Protein AF-A0A2M7BYS9-F1 (afdb_monomer_lite)

pLDDT: mean 82.0, std 17.69, range [40.38, 96.56]

Sequence (118 aa):
MNKEKILEKIKKIYELLKSVLIDLEYIPEKKVGKKQKVIKSRKWKKRGIMDKLNNLIKGGFFNQPKTIVNLKNRLHKSGLIVKSTDLSAPLLKLIKKEILNRDKKIINKKEVWIYKKK

Structure (mmCIF, N/CA/C/O backbone):
data_AF-A0A2M7BYS9-F1
#
_entry.id   AF-A0A2M7BYS9-F1
#
loop_
_atom_site.group_PDB
_atom_site.id
_atom_site.type_symbol
_atom_site.label_atom_id
_atom_site.label_alt_id
_atom_site.label_comp_id
_atom_site.label_asym_id
_atom_site.label_entity_id
_atom_site.label_seq_id
_atom_site.pdbx_PDB_ins_code
_atom_site.Cartn_x
_atom_site.Cartn_y
_atom_site.Cartn_z
_atom_site.occupancy
_atom_site.B_iso_or_equiv
_atom_site.auth_seq_id
_atom_site.auth_comp_id
_atom_site.auth_asym_id
_atom_site.auth_atom_id
_atom_site.pdbx_PDB_model_num
ATOM 1 N N . MET A 1 1 ? 8.072 -29.007 34.364 1.00 61.25 1 MET A N 1
ATOM 2 C CA . MET A 1 1 ? 8.613 -27.783 33.723 1.00 61.25 1 MET A CA 1
ATOM 3 C C . MET A 1 1 ? 7.769 -26.601 34.180 1.00 61.25 1 MET A C 1
ATOM 5 O O . MET A 1 1 ? 6.567 -26.628 33.966 1.00 61.25 1 MET A O 1
ATOM 9 N N . ASN A 1 2 ? 8.360 -25.643 34.900 1.00 81.25 2 ASN A N 1
ATOM 10 C CA . ASN A 1 2 ? 7.602 -24.636 35.649 1.00 81.25 2 ASN A CA 1
ATOM 11 C C . ASN A 1 2 ? 6.944 -23.615 34.701 1.00 81.25 2 ASN A C 1
ATOM 13 O O . ASN A 1 2 ? 7.624 -23.073 33.827 1.00 81.25 2 ASN A O 1
ATOM 17 N N . LYS A 1 3 ? 5.639 -23.363 34.856 1.00 83.88 3 LYS A N 1
ATOM 18 C CA . LYS A 1 3 ? 4.830 -22.505 33.963 1.00 83.88 3 LYS A CA 1
ATOM 19 C C . LYS A 1 3 ? 5.422 -21.098 33.808 1.00 83.88 3 LYS A C 1
ATOM 21 O O . LYS A 1 3 ? 5.411 -20.535 32.717 1.00 83.88 3 LYS A O 1
ATOM 26 N N . GLU A 1 4 ? 6.026 -20.584 34.871 1.00 88.19 4 GLU A N 1
ATOM 27 C CA . GLU A 1 4 ? 6.716 -19.290 34.900 1.00 88.19 4 GLU A CA 1
ATOM 28 C C . GLU A 1 4 ? 7.925 -19.250 33.958 1.00 88.19 4 GLU A C 1
ATOM 30 O O . GLU A 1 4 ? 8.052 -18.332 33.151 1.00 88.19 4 GLU A O 1
ATOM 35 N N . LYS A 1 5 ? 8.748 -20.309 33.949 1.00 88.38 5 LYS A N 1
ATOM 36 C CA . LYS A 1 5 ? 9.903 -20.425 33.042 1.00 88.38 5 LYS A CA 1
ATOM 37 C C . LYS A 1 5 ? 9.480 -20.486 31.573 1.00 88.38 5 LYS A C 1
ATOM 39 O O . LYS A 1 5 ? 10.213 -20.034 30.697 1.00 88.38 5 LYS A O 1
ATOM 44 N N . ILE A 1 6 ? 8.310 -21.061 31.287 1.00 89.75 6 ILE A N 1
ATOM 45 C CA . ILE A 1 6 ? 7.742 -21.090 29.931 1.00 89.75 6 ILE A CA 1
ATOM 46 C C . ILE A 1 6 ? 7.295 -19.681 29.527 1.00 89.75 6 ILE A C 1
ATOM 48 O O . ILE A 1 6 ? 7.614 -19.230 28.428 1.00 89.75 6 ILE A O 1
ATOM 52 N N . LEU A 1 7 ? 6.620 -18.965 30.429 1.00 89.88 7 LEU A N 1
ATOM 53 C CA . LEU A 1 7 ? 6.165 -17.594 30.194 1.00 89.88 7 LEU A CA 1
ATOM 54 C C . LEU A 1 7 ? 7.337 -16.646 29.903 1.00 89.88 7 LEU A C 1
ATOM 56 O O . LEU A 1 7 ? 7.262 -15.795 29.019 1.00 89.88 7 LEU A O 1
ATOM 60 N N . GLU A 1 8 ? 8.440 -16.826 30.619 1.00 93.62 8 GLU A N 1
ATOM 61 C CA . GLU A 1 8 ? 9.652 -16.029 30.463 1.00 93.62 8 GLU A CA 1
ATOM 62 C C . GLU A 1 8 ? 10.351 -16.283 29.123 1.00 93.62 8 GLU A C 1
ATOM 64 O O . GLU A 1 8 ? 10.755 -15.343 28.435 1.00 93.62 8 GLU A O 1
ATOM 69 N N . LYS A 1 9 ? 10.389 -17.545 28.676 1.00 92.81 9 LYS A N 1
ATOM 70 C CA . LYS A 1 9 ? 10.848 -17.892 27.324 1.00 92.81 9 LYS A CA 1
ATOM 71 C C . LYS A 1 9 ? 9.966 -17.263 26.244 1.00 92.81 9 LYS A C 1
ATOM 73 O O . LYS A 1 9 ? 10.500 -16.728 25.278 1.00 92.81 9 LYS A O 1
ATOM 78 N N . ILE A 1 10 ? 8.642 -17.272 26.418 1.00 91.88 10 ILE A N 1
ATOM 79 C CA . ILE A 1 10 ? 7.701 -16.655 25.467 1.00 91.88 10 ILE A CA 1
ATOM 80 C C . ILE A 1 10 ? 7.931 -15.141 25.373 1.00 91.88 10 ILE A C 1
ATOM 82 O O . ILE A 1 10 ? 8.014 -14.608 24.268 1.00 91.88 10 ILE A O 1
ATOM 86 N N . LYS A 1 11 ? 8.107 -14.451 26.508 1.00 93.75 11 LYS A N 1
ATOM 87 C CA . LYS A 1 11 ? 8.441 -13.015 26.524 1.00 93.75 11 LYS A CA 1
ATOM 88 C C . LYS A 1 11 ? 9.749 -12.734 25.786 1.00 93.75 11 LYS A C 1
ATOM 90 O O . LYS A 1 11 ? 9.813 -11.817 24.973 1.00 93.75 11 LYS A O 1
ATOM 95 N N . LYS A 1 12 ? 10.771 -13.561 26.013 1.00 93.69 12 LYS A N 1
ATOM 96 C CA . LYS A 1 12 ? 12.073 -13.419 25.352 1.00 93.69 12 LYS A CA 1
ATOM 97 C C . LYS A 1 12 ? 11.978 -13.622 23.835 1.00 93.69 12 LYS A C 1
ATOM 99 O O . LYS A 1 12 ? 12.582 -12.867 23.082 1.00 93.69 12 LYS A O 1
ATOM 104 N N . ILE A 1 13 ? 11.178 -14.591 23.385 1.00 90.94 13 ILE A N 1
ATOM 105 C CA . ILE A 1 13 ? 10.895 -14.818 21.958 1.00 90.94 13 ILE A CA 1
ATOM 106 C C . ILE A 1 13 ? 10.165 -13.615 21.347 1.00 90.94 13 ILE A C 1
ATOM 108 O O . ILE A 1 13 ? 10.498 -13.200 20.240 1.00 90.94 13 ILE A O 1
ATOM 112 N N . TYR A 1 14 ? 9.203 -13.032 22.064 1.00 92.06 14 TYR A N 1
ATOM 113 C CA . TYR A 1 14 ? 8.467 -11.862 21.586 1.00 92.06 14 TYR A CA 1
ATOM 114 C C . TYR A 1 14 ? 9.381 -10.647 21.367 1.00 92.06 14 TYR A C 1
ATOM 116 O O . TYR A 1 14 ? 9.307 -10.009 20.317 1.00 92.06 14 TYR A O 1
ATOM 124 N N . GLU A 1 15 ? 10.285 -10.362 22.308 1.00 91.38 15 GLU A N 1
ATOM 125 C CA . GLU A 1 15 ? 11.249 -9.262 22.162 1.00 91.38 15 GLU A CA 1
ATOM 126 C C . GLU A 1 15 ? 12.235 -9.500 21.006 1.00 91.38 15 GLU A C 1
ATOM 128 O O . GLU A 1 15 ? 12.512 -8.577 20.240 1.00 91.38 15 GLU A O 1
ATOM 133 N N . LEU A 1 16 ? 12.687 -10.744 20.804 1.00 86.12 16 LEU A N 1
ATOM 134 C CA . LEU A 1 16 ? 13.536 -11.108 19.660 1.00 86.12 16 LEU A CA 1
ATOM 135 C C . LEU A 1 16 ? 12.821 -10.917 18.316 1.00 86.12 16 LEU A C 1
ATOM 137 O O . LEU A 1 16 ? 13.401 -10.407 17.361 1.00 86.12 16 LEU A O 1
ATOM 141 N N . LEU A 1 17 ? 11.546 -11.298 18.223 1.00 81.75 17 LEU A N 1
ATOM 142 C CA . LEU A 1 17 ? 10.768 -11.083 17.001 1.00 81.75 17 LEU A CA 1
ATOM 143 C C . LEU A 1 17 ? 10.577 -9.592 16.715 1.00 81.75 17 LEU A C 1
ATOM 145 O O . LEU A 1 17 ? 10.630 -9.178 15.558 1.00 81.75 17 LEU A O 1
ATOM 149 N N . LYS A 1 18 ? 10.391 -8.781 17.760 1.00 82.38 18 LYS A N 1
ATOM 150 C CA . LYS A 1 18 ? 10.226 -7.331 17.651 1.00 82.38 18 LYS A CA 1
ATOM 151 C C . LYS A 1 18 ? 11.496 -6.643 17.147 1.00 82.38 18 LYS A C 1
ATOM 153 O O . LYS A 1 18 ? 11.382 -5.766 16.295 1.00 82.38 18 LYS A O 1
ATOM 158 N N . SER A 1 19 ? 12.681 -7.050 17.611 1.00 76.38 19 SER A N 1
ATOM 159 C CA . SER A 1 19 ? 13.951 -6.489 17.131 1.00 76.38 19 SER A CA 1
ATOM 160 C C . SER A 1 19 ? 14.210 -6.834 15.662 1.00 76.38 19 SER A C 1
ATOM 162 O O . SER A 1 19 ? 14.486 -5.943 14.869 1.00 76.38 19 SER A O 1
ATOM 164 N N . VAL A 1 20 ? 13.994 -8.091 15.258 1.00 80.50 20 VAL A N 1
ATOM 165 C CA . VAL A 1 20 ? 14.163 -8.518 13.856 1.00 80.50 20 VAL A CA 1
ATOM 166 C C . VAL A 1 20 ? 13.196 -7.783 12.924 1.00 80.50 20 VAL A C 1
ATOM 168 O O . VAL A 1 20 ? 13.547 -7.441 11.796 1.00 80.50 20 VAL A O 1
ATOM 171 N N . LEU A 1 21 ? 11.972 -7.503 13.383 1.00 74.56 21 LEU A N 1
ATOM 172 C CA . LEU A 1 21 ? 11.008 -6.730 12.601 1.00 74.56 21 LEU A CA 1
ATOM 173 C C . LEU A 1 21 ? 11.479 -5.288 12.370 1.00 74.56 21 LEU A C 1
ATOM 175 O O . LEU A 1 21 ? 11.282 -4.761 11.278 1.00 74.56 21 LEU A O 1
ATOM 179 N N . ILE A 1 22 ? 12.118 -4.680 13.375 1.00 68.81 22 ILE A N 1
ATOM 180 C CA . ILE A 1 22 ? 12.714 -3.341 13.284 1.00 68.81 22 ILE A CA 1
ATOM 181 C C . ILE A 1 22 ? 13.891 -3.349 12.307 1.00 68.81 22 ILE A C 1
ATOM 183 O O . ILE A 1 22 ? 13.961 -2.467 11.457 1.00 68.81 22 ILE A O 1
ATOM 187 N N . ASP A 1 23 ? 14.754 -4.364 12.355 1.00 70.19 23 ASP A N 1
ATOM 188 C CA . ASP A 1 23 ? 15.886 -4.500 11.428 1.00 70.19 23 ASP A CA 1
ATOM 189 C C . ASP A 1 23 ? 15.419 -4.702 9.976 1.00 70.19 23 ASP A C 1
ATOM 191 O O . ASP A 1 23 ? 16.023 -4.183 9.038 1.00 70.19 23 ASP A O 1
ATOM 195 N N . LEU A 1 24 ? 14.292 -5.397 9.775 1.00 68.56 24 LEU A N 1
ATOM 196 C CA . LEU A 1 24 ? 13.647 -5.541 8.465 1.00 68.56 24 LEU A CA 1
ATOM 197 C C . LEU A 1 24 ? 12.908 -4.270 8.002 1.00 68.56 24 LEU A C 1
ATOM 199 O O . LEU A 1 24 ? 12.745 -4.068 6.795 1.00 68.56 24 LEU A O 1
ATOM 203 N N . GLU A 1 25 ? 12.437 -3.425 8.924 1.00 69.75 25 GLU A N 1
ATOM 204 C CA . GLU A 1 25 ? 11.845 -2.112 8.623 1.00 69.75 25 GLU A CA 1
ATOM 205 C C . GLU A 1 25 ? 12.897 -1.005 8.443 1.00 69.75 25 GLU A C 1
ATOM 207 O O . GLU A 1 25 ? 12.619 0.003 7.784 1.00 69.75 25 GLU A O 1
ATOM 212 N N . TYR A 1 26 ? 14.110 -1.189 8.966 1.00 42.59 26 TYR A N 1
ATOM 213 C CA . TYR A 1 26 ? 15.197 -0.225 8.874 1.00 42.59 26 TYR A CA 1
ATOM 214 C C . TYR A 1 26 ? 15.877 -0.277 7.499 1.00 42.59 26 TYR A C 1
ATOM 216 O O . TYR A 1 26 ? 16.825 -1.017 7.247 1.00 42.59 26 TYR A O 1
ATOM 224 N N . ILE A 1 27 ? 15.399 0.567 6.585 1.00 50.31 27 ILE A N 1
ATOM 225 C CA . ILE A 1 27 ? 16.071 0.865 5.316 1.00 50.31 27 ILE A CA 1
ATOM 226 C C . ILE A 1 27 ? 16.736 2.240 5.469 1.00 50.31 27 ILE A C 1
ATOM 228 O O . ILE A 1 27 ? 16.021 3.247 5.431 1.00 50.31 27 ILE A O 1
ATOM 232 N N . PRO A 1 28 ? 18.069 2.341 5.633 1.00 42.44 28 PRO A N 1
ATOM 233 C CA . PRO A 1 28 ? 18.727 3.639 5.704 1.00 42.44 28 PRO A CA 1
ATOM 234 C C . PRO A 1 28 ? 18.556 4.375 4.368 1.00 42.44 28 PRO A C 1
ATOM 236 O O . PRO A 1 28 ? 18.977 3.902 3.308 1.00 42.44 28 PRO A O 1
ATOM 239 N N . GLU A 1 29 ? 17.918 5.547 4.401 1.00 45.16 29 GLU A N 1
ATOM 240 C CA . GLU A 1 29 ? 17.779 6.410 3.230 1.00 45.16 29 GLU A CA 1
ATOM 241 C C . GLU A 1 29 ? 19.159 6.946 2.814 1.00 45.16 29 GLU A C 1
ATOM 243 O O . GLU A 1 29 ? 19.644 7.951 3.336 1.00 45.16 29 GLU A O 1
ATOM 248 N N . LYS A 1 30 ? 19.803 6.302 1.832 1.00 43.59 30 LYS A N 1
ATOM 249 C CA . LYS A 1 30 ? 20.972 6.883 1.159 1.00 43.59 30 LYS A CA 1
ATOM 250 C C . LYS A 1 30 ? 20.538 8.122 0.372 1.00 43.59 30 LYS A C 1
ATOM 252 O O . LYS A 1 30 ? 19.997 8.027 -0.731 1.00 43.5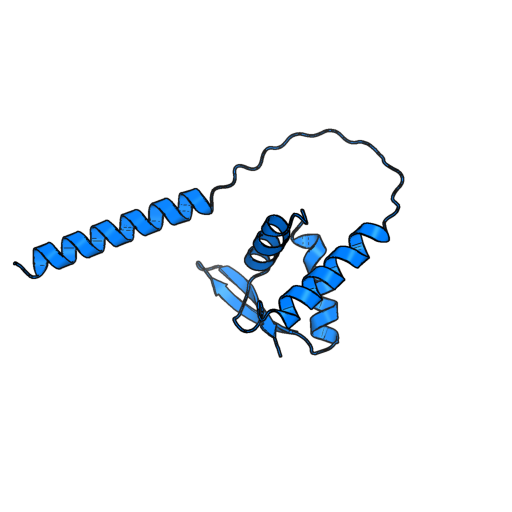9 30 LYS A O 1
ATOM 257 N N . LYS A 1 31 ? 20.815 9.304 0.926 1.00 49.06 31 LYS A N 1
ATOM 258 C CA . LYS A 1 31 ? 20.821 10.565 0.179 1.00 49.06 31 LYS A CA 1
ATOM 259 C C . LYS A 1 31 ? 22.066 10.600 -0.705 1.00 49.06 31 LYS A C 1
ATOM 261 O O . LYS A 1 31 ? 23.160 10.846 -0.216 1.00 49.06 31 LYS A O 1
ATOM 266 N N . VAL A 1 32 ? 21.895 10.406 -2.010 1.00 40.38 32 VAL A N 1
ATOM 267 C CA . VAL A 1 32 ? 22.905 10.806 -2.998 1.00 40.38 32 VAL A CA 1
ATOM 268 C C . VAL A 1 32 ? 22.213 11.637 -4.067 1.00 40.38 32 VAL A C 1
ATOM 270 O O . VAL A 1 32 ? 21.362 11.159 -4.817 1.00 40.38 32 VAL A O 1
ATOM 273 N N . GLY A 1 33 ? 22.531 12.928 -4.076 1.00 44.28 33 GLY A N 1
ATOM 274 C CA . GLY A 1 33 ? 22.088 13.851 -5.105 1.00 44.28 33 GLY A CA 1
ATOM 275 C C . GLY A 1 33 ? 22.919 13.708 -6.377 1.00 44.28 33 GLY A C 1
ATOM 276 O O . GLY A 1 33 ? 24.117 13.462 -6.314 1.00 44.28 33 GLY A O 1
ATOM 277 N N . LYS A 1 34 ? 22.271 13.929 -7.524 1.00 40.81 34 LYS A N 1
ATOM 278 C CA . LYS A 1 34 ? 22.718 14.840 -8.593 1.00 40.81 34 LYS A CA 1
ATOM 279 C C . LYS A 1 34 ? 21.567 15.019 -9.591 1.00 40.81 34 LYS A C 1
ATOM 281 O O . LYS A 1 34 ? 20.923 14.062 -10.014 1.00 40.81 34 LYS A O 1
ATOM 286 N N . LYS A 1 35 ? 21.251 16.279 -9.902 1.00 50.69 35 LYS A N 1
ATOM 287 C CA . LYS A 1 35 ? 20.232 16.675 -10.883 1.00 50.69 35 LYS A CA 1
ATOM 288 C C . LYS A 1 35 ? 20.756 16.354 -12.285 1.00 50.69 35 LYS A C 1
ATOM 290 O O . LYS A 1 35 ? 21.733 16.956 -12.708 1.00 50.69 35 LYS A O 1
ATOM 295 N N . GLN A 1 36 ? 20.055 15.503 -13.027 1.00 50.09 36 GLN A N 1
ATOM 296 C CA . GLN A 1 36 ? 20.132 15.479 -14.488 1.00 50.09 36 GLN A CA 1
ATOM 297 C C . GLN A 1 36 ? 18.732 15.735 -15.049 1.00 50.09 36 GLN A C 1
ATOM 299 O O . GLN A 1 36 ? 17.777 14.998 -14.784 1.00 50.09 36 GLN A O 1
ATOM 304 N N . LYS A 1 37 ? 18.590 16.849 -15.777 1.00 50.62 37 LYS A N 1
ATOM 305 C CA . LYS A 1 37 ? 17.392 17.175 -16.557 1.00 50.62 37 LYS A CA 1
ATOM 306 C C . LYS A 1 37 ? 17.348 16.223 -17.755 1.00 50.62 37 LYS A C 1
ATOM 308 O O . LYS A 1 37 ? 17.924 16.517 -18.790 1.00 50.62 37 LYS A O 1
ATOM 313 N N . VAL A 1 38 ? 16.647 15.100 -17.615 1.00 48.09 38 VAL A N 1
ATOM 314 C CA . VAL A 1 38 ? 16.282 14.253 -18.758 1.00 48.09 38 VAL A CA 1
ATOM 315 C C . VAL A 1 38 ? 14.868 14.618 -19.202 1.00 48.09 38 VAL A C 1
ATOM 317 O O . VAL A 1 38 ? 13.925 14.630 -18.400 1.00 48.09 38 VAL A O 1
ATOM 320 N N . ILE A 1 39 ? 14.750 14.967 -20.480 1.00 50.47 39 ILE A N 1
ATOM 321 C CA . ILE A 1 39 ? 13.522 15.339 -21.184 1.00 50.47 39 ILE A CA 1
ATOM 322 C C . ILE A 1 39 ? 12.509 14.197 -21.018 1.00 50.47 39 ILE A C 1
ATOM 324 O O . ILE A 1 39 ? 12.753 13.046 -21.372 1.00 50.47 39 ILE A O 1
ATOM 328 N N . LYS A 1 40 ? 11.392 14.488 -20.344 1.00 46.78 40 LYS A N 1
ATOM 329 C CA . LYS A 1 40 ? 10.514 13.463 -19.768 1.00 46.78 40 LYS A CA 1
ATOM 330 C C . LYS A 1 40 ? 9.542 12.896 -20.802 1.00 46.78 40 LYS A C 1
ATOM 332 O O . LYS A 1 40 ? 8.475 13.472 -21.013 1.00 46.78 40 LYS A O 1
ATOM 337 N N . SER A 1 41 ? 9.774 11.661 -21.241 1.00 44.16 41 SER A N 1
ATOM 338 C CA . SER A 1 41 ? 8.708 10.747 -21.680 1.00 44.16 41 SER A CA 1
ATOM 339 C C . SER A 1 41 ? 7.853 10.311 -20.469 1.00 44.16 41 SER A C 1
ATOM 341 O O . SER A 1 41 ? 7.804 9.162 -20.037 1.00 44.16 41 SER A O 1
ATOM 343 N N . ARG A 1 42 ? 7.139 11.270 -19.864 1.00 51.66 42 ARG A N 1
ATOM 344 C CA . ARG A 1 42 ? 6.308 11.106 -18.647 1.00 51.66 42 ARG A CA 1
ATOM 345 C C . ARG A 1 42 ? 5.221 10.025 -18.767 1.00 51.66 42 ARG A C 1
ATOM 347 O O . ARG A 1 42 ? 4.645 9.643 -17.749 1.00 51.66 42 ARG A O 1
ATOM 354 N N . LYS A 1 43 ? 4.903 9.569 -19.983 1.00 46.91 43 LYS A N 1
ATOM 355 C CA . LYS A 1 43 ? 3.803 8.635 -20.258 1.00 46.91 43 LYS A CA 1
ATOM 356 C C . LYS A 1 43 ? 4.145 7.176 -19.924 1.00 46.91 43 LYS A C 1
ATOM 358 O O . LYS A 1 43 ? 3.261 6.474 -19.442 1.00 46.91 43 LYS A O 1
ATOM 363 N N . TRP A 1 44 ? 5.399 6.735 -20.074 1.00 42.88 44 TRP A N 1
ATOM 364 C CA . TRP A 1 44 ? 5.737 5.310 -19.915 1.00 42.88 44 TRP A CA 1
ATOM 365 C C . TRP A 1 44 ? 5.687 4.848 -18.451 1.00 42.88 44 TRP A C 1
ATOM 367 O O . TRP A 1 44 ? 5.049 3.846 -18.133 1.00 42.88 44 TRP A O 1
ATOM 377 N N . LYS A 1 45 ? 6.248 5.637 -17.521 1.00 51.94 45 LYS A N 1
ATOM 378 C CA . LYS A 1 45 ? 6.234 5.301 -16.082 1.00 51.94 45 LYS A CA 1
ATOM 379 C C . LYS A 1 45 ? 4.823 5.236 -15.479 1.00 51.94 45 LYS A C 1
ATOM 381 O O . LYS A 1 45 ? 4.601 4.481 -14.539 1.00 51.94 45 LYS A O 1
ATOM 386 N N . LYS A 1 46 ? 3.860 6.007 -16.006 1.00 54.06 46 LYS A N 1
ATOM 387 C CA . LYS A 1 46 ? 2.487 6.056 -15.468 1.00 54.06 46 LYS A CA 1
ATOM 388 C C . LYS A 1 46 ? 1.637 4.840 -15.848 1.00 54.06 46 LYS A C 1
ATOM 390 O O . LYS A 1 46 ? 0.804 4.448 -15.036 1.00 54.06 46 LYS A O 1
ATOM 395 N N . ARG A 1 47 ? 1.844 4.246 -17.032 1.00 60.94 47 ARG A N 1
ATOM 396 C CA . ARG A 1 47 ? 1.144 3.007 -17.427 1.00 60.94 47 ARG A CA 1
ATOM 397 C C . ARG A 1 47 ? 1.545 1.845 -16.511 1.00 60.94 47 ARG A C 1
ATOM 399 O O . ARG A 1 47 ? 0.679 1.233 -15.898 1.00 60.94 47 ARG A O 1
ATOM 406 N N . GLY A 1 48 ? 2.847 1.697 -16.248 1.00 79.94 48 GLY A N 1
ATOM 407 C CA . GLY A 1 48 ? 3.366 0.614 -15.406 1.00 79.94 48 GLY A CA 1
ATOM 408 C C . GLY A 1 48 ? 2.818 0.580 -13.972 1.00 79.94 48 GLY A C 1
ATOM 409 O O . GLY A 1 48 ? 2.590 -0.502 -13.440 1.00 79.94 48 GLY A O 1
ATOM 410 N N . ILE A 1 49 ? 2.557 1.733 -13.341 1.00 88.50 49 ILE A N 1
ATOM 411 C CA . ILE A 1 49 ? 2.004 1.762 -11.972 1.00 88.50 49 ILE A CA 1
ATOM 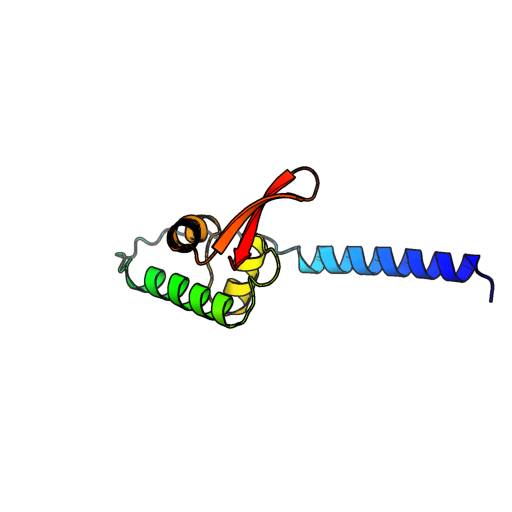412 C C . ILE A 1 49 ? 0.566 1.229 -11.947 1.00 88.50 49 ILE A C 1
ATOM 414 O O . ILE A 1 49 ? 0.225 0.442 -11.066 1.00 88.50 49 ILE A O 1
ATOM 418 N N . MET A 1 50 ? -0.273 1.645 -12.901 1.00 90.62 50 MET A N 1
ATOM 419 C CA . MET A 1 50 ? -1.673 1.217 -12.948 1.00 90.62 50 MET A CA 1
ATOM 420 C C . MET A 1 50 ? -1.782 -0.279 -13.258 1.00 90.62 50 MET A C 1
ATOM 422 O O . MET A 1 50 ? -2.545 -0.983 -12.602 1.00 90.62 50 MET A O 1
ATOM 426 N N . ASP A 1 51 ? -0.971 -0.775 -14.191 1.00 90.19 51 ASP A N 1
ATOM 427 C CA . ASP A 1 51 ? -0.956 -2.194 -14.552 1.00 90.19 51 ASP A CA 1
ATOM 428 C C . ASP A 1 51 ? -0.509 -3.060 -13.368 1.00 90.19 51 ASP A C 1
ATOM 430 O O . ASP A 1 51 ? -1.149 -4.060 -13.036 1.00 90.19 51 ASP A O 1
ATOM 434 N N . LYS A 1 52 ? 0.535 -2.633 -12.646 1.00 91.38 52 LYS A N 1
ATOM 435 C CA . LYS A 1 52 ? 0.983 -3.318 -11.427 1.00 91.38 52 LYS A CA 1
ATOM 436 C C . LYS A 1 52 ? -0.077 -3.280 -10.327 1.00 91.38 52 LYS A C 1
ATOM 438 O O . LYS A 1 52 ? -0.274 -4.292 -9.661 1.00 91.38 52 LYS A O 1
ATOM 443 N N . LEU A 1 53 ? -0.789 -2.165 -10.154 1.00 93.00 53 LEU A N 1
ATOM 444 C CA . LEU A 1 53 ? -1.906 -2.081 -9.208 1.00 93.00 53 LEU A CA 1
ATOM 445 C C . LEU A 1 53 ? -3.034 -3.047 -9.566 1.00 93.00 53 LEU A C 1
ATOM 447 O O . LEU A 1 53 ? -3.489 -3.785 -8.698 1.00 93.00 53 LEU A O 1
ATOM 451 N N . ASN A 1 54 ? -3.439 -3.094 -10.834 1.00 92.19 54 ASN A N 1
ATOM 452 C CA . ASN A 1 54 ? -4.463 -4.024 -11.305 1.00 92.19 54 ASN A CA 1
ATOM 453 C C . ASN A 1 54 ? -4.051 -5.481 -11.059 1.00 92.19 54 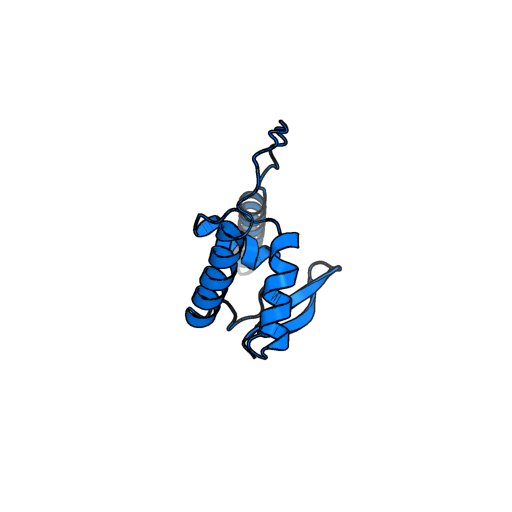ASN A C 1
ATOM 455 O O . ASN A 1 54 ? -4.859 -6.272 -10.578 1.00 92.19 54 ASN A O 1
ATOM 459 N N . ASN A 1 55 ? -2.785 -5.826 -11.306 1.00 91.94 55 ASN A N 1
ATOM 460 C CA . ASN A 1 55 ? -2.264 -7.163 -11.021 1.00 91.94 55 ASN A CA 1
ATOM 461 C C . ASN A 1 55 ? -2.274 -7.485 -9.522 1.00 91.94 55 ASN A C 1
ATOM 463 O O . ASN A 1 55 ? -2.628 -8.595 -9.141 1.00 91.94 55 ASN A O 1
ATOM 467 N N . LEU A 1 56 ? -1.944 -6.520 -8.658 1.00 92.94 56 LEU A N 1
ATOM 468 C CA . LEU A 1 56 ? -2.034 -6.700 -7.206 1.00 92.94 56 LEU A CA 1
ATOM 469 C C . LEU A 1 56 ? -3.481 -6.881 -6.730 1.00 92.94 56 LEU A C 1
ATOM 471 O O . LEU A 1 56 ? -3.728 -7.692 -5.842 1.00 92.94 56 LEU A O 1
ATOM 475 N N . ILE A 1 57 ? -4.437 -6.164 -7.326 1.00 93.56 57 ILE A N 1
ATOM 476 C CA . ILE A 1 57 ? -5.869 -6.317 -7.029 1.00 93.56 57 ILE A CA 1
ATOM 477 C C . ILE A 1 57 ? -6.358 -7.703 -7.457 1.00 93.56 57 ILE A C 1
ATOM 479 O O . ILE A 1 57 ? -6.997 -8.388 -6.662 1.00 93.56 57 ILE A O 1
ATOM 483 N N . LYS A 1 58 ? -6.015 -8.140 -8.676 1.00 91.44 58 LYS A N 1
ATOM 484 C CA . LYS A 1 58 ? -6.343 -9.483 -9.183 1.00 91.44 58 LYS A CA 1
ATOM 485 C C . LYS A 1 58 ? -5.707 -10.585 -8.332 1.00 91.44 58 LYS A C 1
ATOM 487 O O . LYS A 1 58 ? -6.368 -11.562 -8.016 1.00 91.44 58 LYS A O 1
ATOM 492 N N . GLY A 1 59 ? -4.462 -10.391 -7.897 1.00 88.00 59 GLY A N 1
ATOM 493 C CA . GLY A 1 59 ? -3.733 -11.311 -7.021 1.00 88.00 59 GLY A CA 1
ATOM 494 C C . GLY A 1 59 ? -4.132 -11.258 -5.540 1.00 88.00 59 GLY A C 1
ATOM 495 O O . GLY A 1 59 ? -3.417 -11.810 -4.710 1.00 88.00 59 GLY A O 1
ATOM 496 N N . GLY A 1 60 ? -5.212 -10.558 -5.176 1.00 92.50 60 GLY A N 1
ATOM 497 C CA . GLY A 1 60 ? -5.763 -10.570 -3.817 1.00 92.50 60 GLY A CA 1
ATOM 498 C C . GLY A 1 60 ? -5.005 -9.737 -2.777 1.00 92.50 60 GLY A C 1
ATOM 499 O O . GLY A 1 60 ? -5.308 -9.820 -1.587 1.00 92.50 60 GLY A O 1
ATOM 500 N N . PHE A 1 61 ? -4.054 -8.885 -3.179 1.00 93.12 61 PHE A N 1
ATOM 501 C CA . PHE A 1 61 ? -3.259 -8.072 -2.244 1.00 93.12 61 PHE A CA 1
ATOM 502 C C . PHE A 1 61 ? -4.125 -7.166 -1.351 1.00 93.12 61 PHE A C 1
ATOM 504 O O . PHE A 1 61 ? -3.803 -6.956 -0.181 1.00 93.12 61 PHE A O 1
ATOM 511 N N . PHE A 1 62 ? -5.231 -6.658 -1.903 1.00 95.25 62 PHE A N 1
ATOM 512 C CA . PHE A 1 62 ? -6.180 -5.772 -1.223 1.00 95.25 62 PHE A CA 1
ATOM 513 C C . PHE A 1 62 ? -7.379 -6.506 -0.595 1.00 95.25 62 PHE A C 1
ATOM 515 O O . PHE A 1 62 ? -8.302 -5.846 -0.123 1.00 95.25 62 PHE A O 1
ATOM 522 N N . ASN A 1 63 ? -7.386 -7.846 -0.546 1.00 91.50 63 ASN A N 1
ATOM 523 C CA . ASN A 1 63 ? -8.431 -8.596 0.172 1.00 91.50 63 ASN A CA 1
ATOM 524 C C . ASN A 1 63 ? -8.394 -8.292 1.681 1.00 91.50 63 ASN A C 1
ATOM 526 O O . ASN A 1 63 ? -9.416 -8.299 2.364 1.00 91.50 63 ASN A O 1
ATOM 530 N N . GLN A 1 64 ? -7.205 -7.959 2.187 1.00 92.75 64 GLN A N 1
ATOM 531 C CA . GLN A 1 64 ? -6.996 -7.397 3.516 1.00 92.75 64 GLN A CA 1
ATOM 532 C C . GLN A 1 64 ? -6.688 -5.897 3.416 1.00 92.75 64 GLN A C 1
ATOM 534 O O . GLN A 1 64 ? -6.077 -5.479 2.431 1.00 92.75 64 GLN A O 1
ATOM 539 N N . PRO A 1 65 ? -7.006 -5.091 4.445 1.00 93.25 65 PRO A N 1
ATOM 540 C CA . PRO A 1 65 ? -6.636 -3.680 4.474 1.00 93.25 65 PRO A CA 1
ATOM 541 C C . PRO A 1 65 ? -5.117 -3.481 4.384 1.00 93.25 65 PRO A C 1
ATOM 543 O O . PRO A 1 65 ? -4.358 -4.042 5.179 1.00 93.25 65 PRO A O 1
ATOM 546 N N . LYS A 1 66 ? -4.659 -2.664 3.431 1.00 95.31 66 LYS A N 1
ATOM 547 C CA . LYS A 1 66 ? -3.238 -2.337 3.230 1.00 95.31 66 LYS A CA 1
ATOM 548 C C . LYS A 1 66 ? -3.006 -0.833 3.276 1.00 95.31 66 LYS A C 1
ATOM 550 O O . LYS A 1 66 ? -3.796 -0.056 2.756 1.00 95.31 66 LYS A O 1
ATOM 555 N N . THR A 1 67 ? -1.893 -0.419 3.872 1.00 95.38 67 THR A N 1
ATOM 556 C CA . THR A 1 67 ? -1.458 0.982 3.868 1.00 95.38 67 THR A CA 1
ATOM 557 C C . THR A 1 67 ? -0.714 1.318 2.574 1.00 95.38 67 THR A C 1
ATOM 559 O O . THR A 1 67 ? -0.268 0.437 1.830 1.00 95.38 67 THR A O 1
ATOM 562 N N . I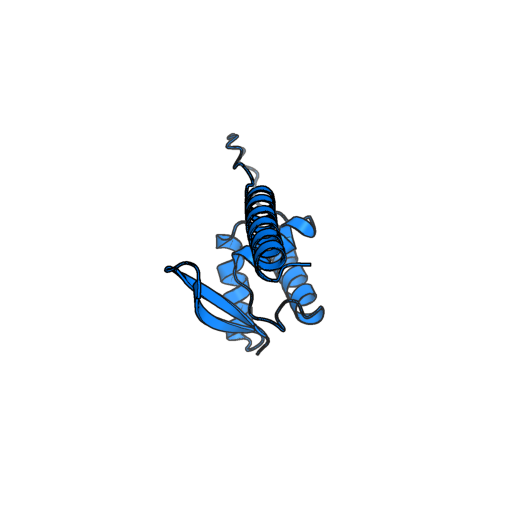LE A 1 68 ? -0.507 2.612 2.328 1.00 93.62 68 ILE A N 1
ATOM 563 C CA . ILE A 1 68 ? 0.330 3.080 1.214 1.00 93.62 68 ILE A CA 1
ATOM 564 C C . ILE A 1 68 ? 1.784 2.592 1.326 1.00 93.62 68 ILE A C 1
ATOM 566 O O . ILE A 1 68 ? 2.431 2.340 0.311 1.00 93.62 68 ILE A O 1
ATOM 570 N N . VAL A 1 69 ? 2.278 2.405 2.556 1.00 92.19 69 VAL A N 1
ATOM 571 C CA . VAL A 1 69 ? 3.616 1.868 2.840 1.00 92.19 69 VAL A CA 1
ATOM 572 C C . VAL A 1 69 ? 3.696 0.405 2.411 1.00 92.19 69 VAL A C 1
ATOM 574 O O . VAL A 1 69 ? 4.602 0.037 1.666 1.00 92.19 69 VAL A O 1
ATOM 577 N N . ASN A 1 70 ? 2.697 -0.407 2.774 1.00 93.19 70 ASN A N 1
ATOM 578 C CA . ASN A 1 70 ? 2.630 -1.816 2.375 1.00 93.19 70 ASN A CA 1
ATOM 579 C C . ASN A 1 70 ? 2.646 -1.962 0.848 1.00 93.19 70 ASN A C 1
ATOM 581 O O . ASN A 1 70 ? 3.365 -2.800 0.302 1.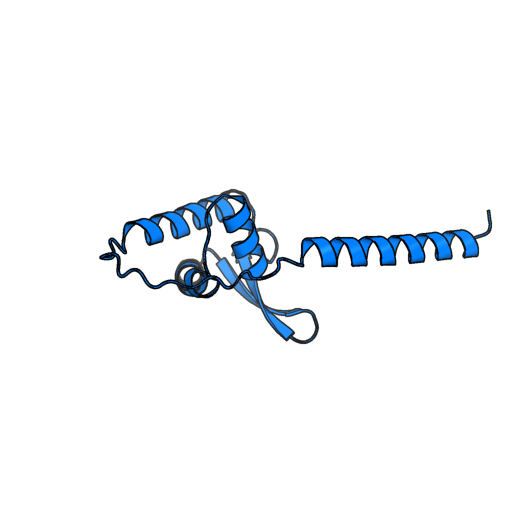00 93.19 70 ASN A O 1
ATOM 585 N N . LEU A 1 71 ? 1.872 -1.124 0.155 1.00 94.12 71 LEU A N 1
ATOM 586 C CA . LEU A 1 71 ? 1.832 -1.095 -1.303 1.00 94.12 71 LEU A CA 1
ATOM 587 C C . LEU A 1 71 ? 3.178 -0.677 -1.909 1.00 94.12 71 LEU A C 1
ATOM 589 O O . LEU A 1 71 ? 3.667 -1.350 -2.814 1.00 94.12 71 LEU A O 1
ATOM 593 N N . LYS A 1 72 ? 3.792 0.404 -1.411 1.00 93.94 72 LYS A N 1
ATOM 594 C CA . LYS A 1 72 ? 5.116 0.861 -1.858 1.00 93.94 72 LYS A CA 1
ATOM 595 C C . LYS A 1 72 ? 6.141 -0.266 -1.740 1.00 93.94 72 LYS A C 1
ATOM 597 O O . LYS A 1 72 ? 6.806 -0.580 -2.723 1.00 93.94 72 LYS A O 1
ATOM 602 N N . ASN A 1 73 ? 6.208 -0.913 -0.579 1.00 93.38 73 ASN A N 1
ATOM 603 C CA . ASN A 1 73 ? 7.146 -2.003 -0.323 1.00 93.38 73 ASN A CA 1
ATOM 604 C C . ASN A 1 73 ? 6.890 -3.190 -1.259 1.00 93.38 73 ASN A C 1
ATOM 606 O O . ASN A 1 73 ? 7.830 -3.770 -1.797 1.00 93.38 73 ASN A O 1
ATOM 610 N N . ARG A 1 74 ? 5.622 -3.530 -1.524 1.00 92.75 74 ARG A N 1
ATOM 611 C CA . ARG A 1 74 ? 5.267 -4.586 -2.484 1.00 92.75 74 ARG A CA 1
ATOM 612 C C . ARG A 1 74 ? 5.705 -4.243 -3.909 1.00 92.75 74 ARG A C 1
ATOM 614 O O . ARG A 1 74 ? 6.223 -5.114 -4.602 1.00 92.75 74 ARG A O 1
ATOM 621 N N . LEU A 1 75 ? 5.521 -2.995 -4.342 1.00 90.75 75 LEU A N 1
ATOM 622 C CA . LEU A 1 75 ? 5.946 -2.541 -5.667 1.00 90.75 75 LEU A CA 1
ATOM 623 C C . LEU A 1 75 ? 7.471 -2.540 -5.795 1.00 90.75 75 LEU A C 1
ATOM 625 O O . LEU A 1 75 ? 7.986 -3.035 -6.797 1.00 90.75 75 LEU A O 1
ATOM 629 N N . HIS A 1 76 ? 8.184 -2.101 -4.757 1.00 91.44 76 HIS A N 1
ATOM 630 C CA . HIS A 1 76 ? 9.647 -2.156 -4.699 1.00 91.44 76 HIS A CA 1
ATOM 631 C C . HIS A 1 76 ? 10.153 -3.599 -4.786 1.00 91.44 76 HIS A C 1
ATOM 633 O O . HIS A 1 76 ? 11.018 -3.879 -5.609 1.00 91.44 76 HIS A O 1
ATOM 639 N N . LYS A 1 77 ? 9.537 -4.538 -4.050 1.00 89.50 77 LYS A N 1
ATOM 640 C CA . LYS A 1 77 ? 9.830 -5.982 -4.155 1.00 89.50 77 LYS A CA 1
ATOM 641 C C . LYS A 1 77 ? 9.583 -6.548 -5.558 1.00 89.50 77 LYS A C 1
ATOM 643 O O . LYS A 1 77 ? 10.219 -7.518 -5.941 1.00 89.50 77 LYS A O 1
ATOM 648 N N . SER A 1 78 ? 8.682 -5.945 -6.335 1.00 82.69 78 SER A N 1
ATOM 649 C CA . SER A 1 78 ? 8.428 -6.320 -7.735 1.00 82.69 78 SER A CA 1
ATOM 650 C C . SER A 1 78 ? 9.349 -5.623 -8.751 1.00 82.69 78 SER A C 1
ATOM 652 O O . SER A 1 78 ? 9.081 -5.681 -9.952 1.00 82.69 78 SER A O 1
ATOM 654 N N . GLY A 1 79 ? 10.383 -4.918 -8.277 1.00 85.94 79 GLY A N 1
ATOM 655 C CA . GLY A 1 79 ? 11.340 -4.166 -9.095 1.00 85.94 79 GLY A CA 1
ATOM 656 C C . GLY A 1 79 ? 10.881 -2.759 -9.493 1.00 85.94 79 GLY A C 1
ATOM 657 O O . GLY A 1 79 ? 11.588 -2.060 -10.214 1.00 85.94 79 GLY A O 1
ATOM 658 N N . LEU A 1 80 ? 9.708 -2.305 -9.035 1.00 86.50 80 LEU A N 1
ATOM 659 C CA . LEU A 1 80 ? 9.169 -0.988 -9.374 1.00 86.50 80 LEU A CA 1
ATOM 660 C C . LEU A 1 80 ? 9.410 0.017 -8.241 1.00 86.50 80 LEU A C 1
ATOM 662 O O . LEU A 1 80 ? 8.642 0.100 -7.281 1.00 86.50 80 LEU A O 1
ATOM 666 N N . ILE A 1 81 ? 10.451 0.838 -8.389 1.00 88.88 81 ILE A N 1
ATOM 667 C CA . ILE A 1 81 ? 10.786 1.893 -7.426 1.00 88.88 81 ILE A CA 1
ATOM 668 C C . ILE A 1 81 ? 9.873 3.107 -7.642 1.00 88.88 81 ILE A C 1
ATOM 670 O O . ILE A 1 81 ? 9.974 3.824 -8.639 1.00 88.88 81 ILE A O 1
ATOM 674 N N . VAL A 1 82 ? 8.985 3.347 -6.679 1.00 88.25 82 VAL A N 1
ATOM 675 C CA . VAL A 1 82 ? 8.004 4.449 -6.677 1.00 88.25 82 VAL A CA 1
ATOM 676 C C . VAL A 1 82 ? 8.028 5.237 -5.372 1.00 88.25 82 VAL A C 1
ATOM 678 O O . VAL A 1 82 ? 8.334 4.693 -4.307 1.00 88.25 82 VAL A O 1
ATOM 681 N N . LYS A 1 83 ? 7.669 6.522 -5.445 1.00 89.56 83 LYS A N 1
ATOM 682 C CA . LYS A 1 83 ? 7.424 7.355 -4.262 1.00 89.56 83 LYS A CA 1
ATOM 683 C C . LYS A 1 83 ? 5.992 7.161 -3.776 1.00 89.56 83 LYS A C 1
ATOM 685 O O . LYS A 1 83 ? 5.090 6.956 -4.583 1.00 89.56 83 LYS A O 1
ATOM 690 N N . SER A 1 84 ? 5.760 7.312 -2.473 1.00 88.88 84 SER A N 1
ATOM 691 C CA . SER A 1 84 ? 4.404 7.238 -1.908 1.00 88.88 84 SER A CA 1
ATOM 692 C C . SER A 1 84 ? 3.466 8.269 -2.546 1.00 88.88 84 SER A C 1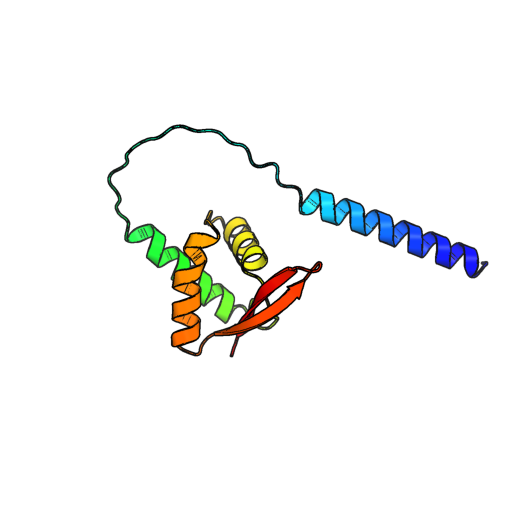
ATOM 694 O O . SER A 1 84 ? 2.335 7.945 -2.886 1.00 88.88 84 SER A O 1
ATOM 696 N N . THR A 1 85 ? 3.950 9.488 -2.803 1.00 89.19 85 THR A N 1
ATOM 697 C CA . THR A 1 85 ? 3.161 10.561 -3.436 1.00 89.19 85 THR A CA 1
ATOM 698 C C . THR A 1 85 ? 2.685 10.213 -4.847 1.00 89.19 85 THR A C 1
ATOM 700 O O . THR A 1 85 ? 1.629 10.681 -5.266 1.00 89.19 85 THR A O 1
ATOM 703 N N . ASP A 1 86 ? 3.421 9.361 -5.569 1.00 88.75 86 ASP A N 1
ATOM 704 C CA . ASP A 1 86 ? 3.051 8.922 -6.919 1.00 88.75 86 ASP A CA 1
ATOM 705 C C . ASP A 1 86 ? 1.917 7.880 -6.903 1.00 88.75 86 ASP A C 1
ATOM 707 O O . ASP A 1 86 ? 1.264 7.672 -7.925 1.00 88.75 86 ASP A O 1
ATOM 711 N N . LEU A 1 87 ? 1.654 7.245 -5.751 1.00 91.94 87 LEU A N 1
ATOM 712 C CA . LEU A 1 87 ? 0.597 6.243 -5.574 1.00 91.94 87 LEU A CA 1
ATOM 713 C C . LEU A 1 87 ? -0.766 6.863 -5.263 1.00 91.94 87 LEU A C 1
ATOM 715 O O . LEU A 1 87 ? -1.790 6.265 -5.592 1.00 91.94 87 LEU A O 1
ATOM 719 N N . SER A 1 88 ? -0.800 8.070 -4.691 1.00 91.69 88 SER A N 1
ATOM 720 C CA . SER A 1 88 ? -2.047 8.728 -4.284 1.00 91.69 88 SER A CA 1
ATOM 721 C C . SER A 1 88 ? -3.022 8.910 -5.450 1.00 91.69 88 SER A C 1
ATOM 723 O O . SER A 1 88 ? -4.193 8.556 -5.339 1.00 91.69 88 SER A O 1
ATOM 725 N N . ALA A 1 89 ? -2.556 9.414 -6.598 1.00 92.38 89 ALA A N 1
ATOM 726 C CA . ALA A 1 89 ? -3.433 9.661 -7.745 1.00 92.38 89 ALA A CA 1
ATOM 727 C C . ALA A 1 89 ? -3.975 8.365 -8.396 1.00 92.38 89 ALA A C 1
ATOM 729 O O . ALA A 1 89 ? -5.179 8.297 -8.649 1.00 92.38 89 ALA A O 1
ATOM 730 N N . PRO A 1 90 ? -3.159 7.323 -8.656 1.00 93.31 90 PRO A N 1
ATOM 731 C CA . PRO A 1 90 ? -3.655 6.014 -9.090 1.00 93.31 90 PRO A CA 1
ATOM 732 C C . PRO A 1 90 ? -4.655 5.374 -8.119 1.00 93.31 90 PRO A C 1
ATOM 734 O O . PRO A 1 90 ? -5.694 4.885 -8.558 1.00 93.31 90 PRO A O 1
ATOM 737 N N . LEU A 1 91 ? -4.390 5.421 -6.810 1.00 94.56 91 LEU A N 1
ATOM 738 C CA . LEU A 1 91 ? -5.297 4.876 -5.796 1.00 94.56 91 LEU A CA 1
ATOM 739 C C . LEU A 1 91 ? -6.638 5.611 -5.778 1.00 94.56 91 LEU A C 1
ATOM 741 O O . LEU A 1 91 ? -7.685 4.972 -5.780 1.00 94.56 91 LEU A O 1
ATOM 745 N N . LEU A 1 92 ? -6.629 6.945 -5.851 1.00 95.25 92 LEU A N 1
ATOM 746 C CA . LEU A 1 92 ? -7.860 7.733 -5.951 1.00 95.25 92 LEU A CA 1
ATOM 747 C C . LEU A 1 92 ? -8.671 7.390 -7.205 1.00 95.25 92 LEU A C 1
ATOM 749 O O . LEU A 1 92 ? -9.896 7.366 -7.141 1.00 95.25 92 LEU A O 1
ATOM 753 N N . LYS A 1 93 ? -8.021 7.092 -8.338 1.00 95.12 93 LYS A N 1
ATOM 754 C CA . LYS A 1 93 ? -8.729 6.627 -9.541 1.00 95.12 93 LYS A CA 1
ATOM 755 C C . LYS A 1 93 ? -9.410 5.280 -9.319 1.00 95.12 93 LYS A C 1
ATOM 757 O O . LYS A 1 93 ? -10.522 5.099 -9.793 1.00 95.12 93 LYS A O 1
ATOM 762 N N . LEU A 1 94 ? -8.757 4.352 -8.623 1.00 95.31 94 LEU A N 1
ATOM 763 C CA . LEU A 1 94 ? -9.336 3.047 -8.292 1.00 95.31 94 LEU A CA 1
ATOM 764 C C . LEU A 1 94 ? -10.511 3.171 -7.318 1.00 95.31 94 LEU A C 1
ATOM 766 O O . LEU A 1 94 ? -11.491 2.452 -7.473 1.00 95.31 94 LEU A O 1
ATOM 770 N N . ILE A 1 95 ? -10.440 4.119 -6.381 1.00 96.25 95 ILE A N 1
ATOM 771 C CA . ILE A 1 95 ? -11.546 4.425 -5.465 1.00 96.25 95 ILE A CA 1
ATOM 772 C C . ILE A 1 95 ? -12.733 5.024 -6.216 1.00 96.25 95 ILE A C 1
ATOM 774 O O . ILE A 1 95 ? -13.855 4.561 -6.062 1.00 96.25 95 ILE A O 1
ATOM 778 N N . LYS A 1 96 ? -12.491 6.005 -7.095 1.00 96.25 96 LYS A N 1
ATOM 779 C CA . LYS A 1 96 ? -13.543 6.600 -7.938 1.00 96.25 96 LYS A CA 1
ATOM 780 C C . LYS A 1 96 ? -14.208 5.593 -8.878 1.00 96.25 96 LYS A C 1
ATOM 782 O O . LYS A 1 96 ? -15.344 5.799 -9.273 1.00 96.25 96 LYS A O 1
ATOM 787 N N . LYS A 1 97 ? -13.487 4.537 -9.258 1.00 95.19 97 LYS A N 1
ATOM 788 C CA . LYS A 1 97 ? -14.004 3.418 -10.058 1.00 95.19 97 LYS A CA 1
ATOM 789 C C . LYS A 1 97 ? -14.661 2.324 -9.216 1.00 95.19 97 LYS A C 1
ATOM 791 O O . LYS A 1 97 ? -14.960 1.270 -9.757 1.00 95.19 97 LYS A O 1
ATOM 796 N N . GLU A 1 98 ? -14.808 2.541 -7.913 1.00 95.19 98 GLU A N 1
ATOM 797 C CA . GLU A 1 98 ? -15.393 1.583 -6.975 1.00 95.19 98 GLU A CA 1
ATOM 798 C C . GLU A 1 98 ? -14.662 0.234 -6.884 1.00 95.19 98 GLU A C 1
ATOM 800 O O . GLU A 1 98 ? -15.222 -0.762 -6.448 1.00 95.19 98 GLU A O 1
ATOM 805 N N . ILE A 1 99 ? -13.384 0.185 -7.269 1.00 95.00 99 ILE A N 1
ATOM 806 C CA . ILE A 1 99 ? -12.572 -1.040 -7.193 1.00 95.00 99 ILE A CA 1
ATOM 807 C C . ILE A 1 99 ? -11.962 -1.195 -5.793 1.00 95.00 99 ILE A C 1
ATOM 809 O O . ILE A 1 99 ? -11.774 -2.306 -5.293 1.00 95.00 99 ILE A O 1
ATOM 813 N N . LEU A 1 100 ? -11.614 -0.070 -5.165 1.00 96.19 100 LEU A N 1
ATOM 814 C CA . LEU A 1 100 ? -11.061 -0.008 -3.816 1.00 96.19 100 LEU A CA 1
ATOM 815 C C . LEU A 1 100 ? -11.904 0.925 -2.947 1.00 96.19 100 LEU A C 1
ATOM 817 O O . LEU A 1 100 ? -12.347 1.969 -3.411 1.00 96.19 100 LEU A O 1
ATOM 821 N N . ASN A 1 101 ? -11.998 0.613 -1.663 1.00 96.44 101 ASN A N 1
ATOM 822 C CA . ASN A 1 101 ? -12.410 1.540 -0.618 1.00 96.44 101 ASN A CA 1
ATOM 823 C C . ASN A 1 101 ? -11.189 2.021 0.171 1.00 96.44 101 ASN A C 1
ATOM 825 O O . ASN A 1 101 ? -10.140 1.364 0.190 1.00 96.44 101 ASN A O 1
ATOM 829 N N . ARG A 1 102 ? -11.329 3.179 0.826 1.00 95.62 102 ARG A N 1
ATOM 830 C CA . ARG A 1 102 ? -10.356 3.665 1.806 1.00 95.62 102 ARG A CA 1
ATOM 831 C C . ARG A 1 102 ? -11.042 4.033 3.110 1.00 95.62 102 ARG A C 1
ATOM 833 O O . ARG A 1 102 ? -12.075 4.688 3.077 1.00 95.62 102 ARG A O 1
ATOM 840 N N . ASP A 1 103 ? -10.373 3.730 4.213 1.00 95.69 103 ASP A N 1
ATOM 841 C CA . ASP A 1 103 ? -10.793 4.111 5.560 1.00 95.69 103 ASP A CA 1
ATOM 842 C C . ASP A 1 103 ? -9.614 4.715 6.320 1.00 95.69 103 ASP A C 1
ATOM 844 O O . ASP A 1 103 ? -8.445 4.455 6.005 1.00 95.69 103 ASP A O 1
ATOM 848 N N . LYS A 1 104 ? -9.909 5.530 7.334 1.00 95.12 104 LYS A N 1
ATOM 849 C CA . LYS A 1 104 ? -8.897 5.948 8.304 1.00 95.12 104 LYS A CA 1
ATOM 850 C C . LYS A 1 104 ? -8.791 4.896 9.396 1.00 95.12 104 LYS A C 1
ATOM 852 O O . LYS A 1 104 ? -9.794 4.482 9.966 1.00 95.12 104 LYS A O 1
ATOM 857 N N . LYS A 1 105 ? -7.563 4.500 9.721 1.00 93.38 105 LYS A N 1
ATOM 858 C CA . LYS A 1 105 ? -7.276 3.633 10.862 1.00 93.38 105 LYS A CA 1
ATOM 859 C C . LYS A 1 105 ? -6.154 4.225 11.696 1.00 93.38 105 LYS A C 1
ATOM 861 O O . LYS A 1 105 ? -5.184 4.750 11.152 1.00 93.38 105 LYS A O 1
ATOM 866 N N . ILE A 1 106 ? -6.274 4.113 13.014 1.00 92.88 106 ILE A N 1
ATOM 867 C CA . ILE A 1 106 ? -5.205 4.495 13.932 1.00 92.88 106 ILE A CA 1
ATOM 868 C C . ILE A 1 106 ? -4.187 3.352 13.973 1.00 92.88 106 ILE A C 1
ATOM 870 O O . ILE A 1 106 ? -4.514 2.225 14.340 1.00 92.88 106 ILE A O 1
ATOM 874 N N . ILE A 1 107 ? -2.954 3.641 13.565 1.00 87.25 107 ILE A N 1
ATOM 875 C CA . ILE A 1 107 ? -1.805 2.736 13.639 1.00 87.25 107 ILE A CA 1
ATOM 876 C C . ILE A 1 107 ? -0.698 3.498 14.365 1.00 87.25 107 ILE A C 1
ATOM 878 O O . ILE A 1 107 ? -0.330 4.595 13.951 1.00 87.25 107 ILE A O 1
ATOM 882 N N . ASN A 1 108 ? -0.179 2.947 15.463 1.00 88.31 108 ASN A N 1
ATOM 883 C CA . ASN A 1 108 ? 0.876 3.569 16.278 1.00 88.31 108 ASN A CA 1
ATOM 884 C C . ASN A 1 108 ? 0.559 5.024 16.680 1.00 88.31 108 ASN A C 1
ATOM 886 O O . ASN A 1 108 ? 1.390 5.916 16.516 1.00 88.31 108 ASN A O 1
ATOM 890 N N . LYS A 1 109 ? -0.665 5.265 17.177 1.00 91.38 109 LYS A N 1
ATOM 891 C CA . LYS A 1 109 ? -1.181 6.595 17.566 1.00 91.38 109 LYS A CA 1
ATOM 892 C C . LYS A 1 109 ? -1.244 7.622 16.421 1.00 91.38 109 LYS A C 1
ATOM 894 O O . LYS A 1 109 ? -1.408 8.809 16.676 1.00 91.38 109 LYS A O 1
ATOM 899 N N . LYS A 1 110 ? -1.124 7.189 15.162 1.00 89.50 110 LYS A N 1
ATOM 900 C CA . LYS A 1 110 ? -1.245 8.043 13.974 1.00 89.50 110 LYS A CA 1
ATOM 901 C C . LYS A 1 110 ? -2.416 7.590 13.118 1.00 89.50 110 LYS A C 1
ATOM 903 O O . LYS A 1 110 ? -2.611 6.395 12.907 1.00 89.50 110 LYS A O 1
ATOM 908 N N . GLU A 1 111 ? -3.170 8.543 12.588 1.00 92.62 111 GLU A N 1
ATOM 909 C CA . GLU A 1 111 ? -4.187 8.251 11.581 1.00 92.62 111 GLU A CA 1
ATOM 910 C C . GLU A 1 111 ? -3.526 7.939 10.238 1.00 92.62 111 GLU A C 1
ATOM 912 O O . GLU A 1 111 ? -2.756 8.735 9.698 1.00 92.62 111 GLU A O 1
ATOM 917 N N . VAL A 1 112 ? -3.840 6.774 9.677 1.00 92.62 112 VAL A N 1
ATOM 918 C CA . VAL A 1 112 ? -3.302 6.315 8.398 1.00 92.62 112 VAL A CA 1
ATOM 919 C C . VAL A 1 112 ? -4.441 5.830 7.510 1.00 92.62 112 VAL A C 1
ATOM 921 O O . VAL A 1 112 ? -5.344 5.123 7.955 1.00 92.62 112 VAL A O 1
ATOM 924 N N . TRP A 1 113 ? -4.376 6.183 6.226 1.00 93.69 113 TRP A N 1
ATOM 925 C CA . TRP A 1 113 ? -5.282 5.641 5.219 1.00 93.69 113 TRP A CA 1
ATOM 926 C C . TRP A 1 113 ? -4.955 4.177 4.929 1.00 93.69 113 TRP A C 1
ATOM 928 O O . TRP A 1 113 ? -3.833 3.837 4.530 1.00 93.69 113 TRP A O 1
ATOM 938 N N . ILE A 1 114 ? -5.961 3.327 5.087 1.00 95.94 114 ILE A N 1
ATOM 939 C CA . ILE A 1 114 ? -5.950 1.933 4.661 1.00 95.94 114 ILE A CA 1
ATOM 940 C C . ILE A 1 114 ? -6.816 1.780 3.416 1.00 95.94 114 ILE A C 1
ATOM 942 O O . ILE A 1 114 ? -7.811 2.476 3.257 1.00 95.94 114 ILE A O 1
ATOM 946 N N . TYR A 1 115 ? -6.417 0.872 2.535 1.00 94.81 115 TYR A N 1
ATOM 947 C CA . TYR A 1 115 ? -7.093 0.569 1.282 1.00 94.81 115 TYR A CA 1
ATOM 948 C C . TYR A 1 115 ? -7.484 -0.904 1.278 1.00 94.81 115 TYR A C 1
ATOM 950 O O . TYR A 1 115 ? -6.658 -1.763 1.601 1.00 94.81 115 TYR A O 1
ATOM 958 N N . LYS A 1 116 ? -8.722 -1.199 0.895 1.00 96.56 116 LYS A N 1
ATOM 959 C CA . LYS A 1 116 ? -9.259 -2.559 0.775 1.00 96.56 116 LYS A CA 1
ATOM 960 C C . LYS A 1 116 ? -10.026 -2.670 -0.539 1.00 96.56 116 LYS A C 1
ATOM 962 O O . LYS A 1 116 ? -10.552 -1.672 -1.020 1.00 96.56 116 LYS A O 1
ATOM 967 N N . LYS A 1 117 ? -10.073 -3.858 -1.133 1.00 95.38 117 LYS A N 1
ATOM 968 C CA . LYS A 1 117 ? -10.977 -4.145 -2.249 1.00 95.38 117 LYS A CA 1
ATOM 969 C C . LYS A 1 117 ? -12.423 -3.914 -1.791 1.00 95.38 117 LYS A C 1
ATOM 971 O O . LYS A 1 117 ? -12.749 -4.298 -0.664 1.00 95.38 117 LYS A O 1
ATOM 976 N N . LYS A 1 118 ? -13.205 -3.215 -2.621 1.00 89.62 118 LYS A N 1
ATOM 977 C CA . LYS A 1 118 ? -14.643 -3.038 -2.392 1.00 89.62 118 LYS A CA 1
ATOM 978 C C . LYS A 1 118 ? -15.342 -4.394 -2.473 1.00 89.62 118 LYS A C 1
ATOM 980 O O . LYS A 1 118 ? -14.883 -5.237 -3.282 1.00 89.62 118 LYS A O 1
#

Secondary structure (DSSP, 8-state):
--HHHHHHHHHHHHHHHHHHHHHHH----------------HHHHHHHHHHHHHHHHHTTTTSS-EEHHHHHHHHHHTT----HHHHHHHHHHHHHTTSEEEEEEEETTEEEEEEEE-

Radius of gyration: 19.42 Å; chains: 1; bounding box: 38×45×57 Å

Foldseek 3Di:
DDPVVVVVVVVVVVVVVVVVVVVVVDDPPDDDDDDDDDDDPVPPLLVVVLVVVVVCLVVCVQQDWDFLVRVQVVCVVVVHHDDSVSVVVSLVVCVVVLQKDWDWDQDPNDTTIIIHGD

Organism: NCBI:txid1974701